Protein AF-0000000083108333 (afdb_homodimer)

Nearest PDB structures (foldseek):
  1y7y-assembly1_A  TM=9.570E-01  e=1.198E-04  Aeromonas hydrophila
  3f51-assembly1_A  TM=9.659E-01  e=3.132E-04  Corynebacterium glutamicum
  3f52-assembly1_E  TM=9.605E-01  e=4.552E-04  Corynebacterium glutamicum
  2b5a-assembly1_A  TM=8.895E-01  e=2.155E-04  [Bacillus] caldolyticus
  1y9q-assembly1_A-2  TM=9.052E-01  e=4.801E-04  Vibrio cholerae

InterPro domains:
  IPR001387 Cro/C1-type, helix-turn-helix domain [PF01381] (27-78)
  IPR001387 Cro/C1-type, helix-turn-helix domain [PS50943] (27-81)
  IPR001387 Cro/C1-type, helix-turn-helix domain [SM00530] (26-81)
  IPR001387 Cro/C1-type, helix-turn-helix domain [cd00093] (24-81)
  IPR010982 Lambda repressor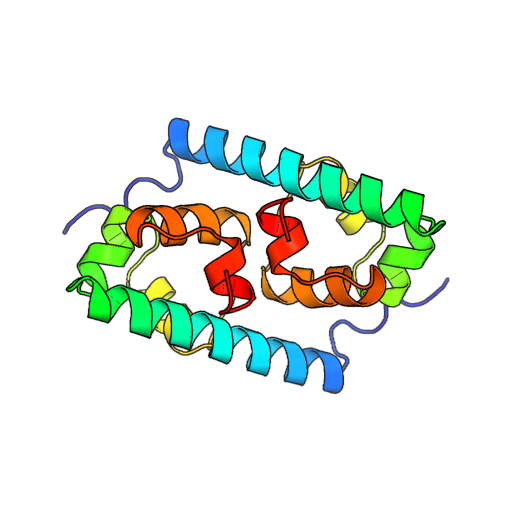-like, DNA-binding domain superfamily [G3DSA:1.10.260.40] (6-85)
  IPR010982 Lambda repressor-like, D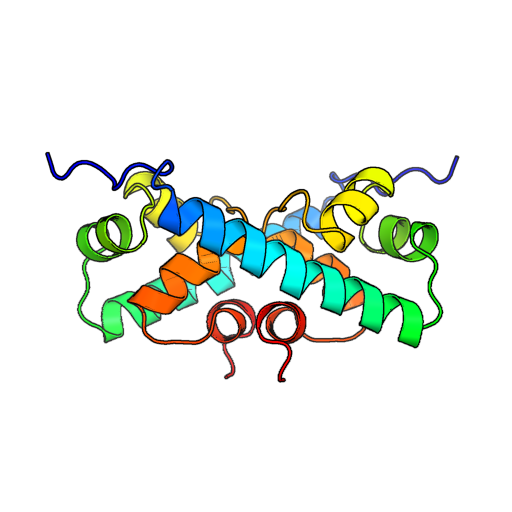NA-binding domain superfamily [SSF47413] (19-84)
  IPR050807 Transcriptional regulator/dioxygenase, bacterial-type [PTHR46797] (22-84)

Solvent-accessible surface area (backbone atoms only — not comparable to full-atom values): 8953 Å² total; per-residue (Å²): 122,90,71,55,46,57,81,70,37,65,69,58,48,53,50,38,43,50,46,25,32,54,32,11,45,45,50,46,51,50,36,52,74,69,69,45,49,66,60,55,49,14,47,75,35,42,40,51,46,71,55,48,51,34,28,38,65,20,73,40,79,51,46,42,56,55,43,44,38,45,18,53,74,65,72,48,56,47,14,28,48,64,56,70,63,117,122,90,71,54,46,58,81,71,37,64,68,57,47,53,50,37,44,52,48,27,33,53,30,11,44,45,50,47,52,50,35,52,75,70,69,44,51,66,60,55,50,13,46,75,34,42,40,50,48,69,55,46,51,33,28,36,67,22,73,39,79,50,47,42,55,53,43,45,37,46,18,53,74,64,72,48,56,46,15,28,47,65,56,71,65,118

Organism: NCBI:txid185642

Structure (mmCIF, N/CA/C/O backbone):
data_AF-0000000083108333-model_v1
#
loop_
_entity.id
_entity.type
_entity.pdbx_description
1 polymer 'Putative transcriptional regulator'
#
loop_
_atom_site.group_PDB
_atom_site.id
_atom_site.type_symbol
_atom_site.label_atom_id
_atom_site.label_alt_id
_atom_site.label_comp_id
_atom_site.label_asym_id
_atom_site.label_entity_id
_atom_site.label_seq_id
_atom_site.pdbx_PDB_ins_code
_atom_site.Cartn_x
_atom_site.Cartn_y
_atom_site.Cartn_z
_atom_site.occupancy
_atom_site.B_iso_or_equiv
_atom_site.auth_seq_id
_atom_site.auth_comp_id
_atom_site.auth_asym_id
_atom_site.auth_atom_id
_atom_site.pdbx_PDB_model_num
ATOM 1 N N . MET A 1 1 ? 15.414 -22.156 -13.414 1 36.84 1 MET A N 1
ATOM 2 C CA . MET A 1 1 ? 14.875 -21.484 -12.242 1 36.84 1 MET A CA 1
ATOM 3 C C . MET A 1 1 ? 14 -20.297 -12.648 1 36.84 1 MET A C 1
ATOM 5 O O . MET A 1 1 ? 14.414 -19.469 -13.461 1 36.84 1 MET A O 1
ATOM 9 N N . PRO A 1 2 ? 12.695 -20.312 -12.758 1 43.84 2 PRO A N 1
ATOM 10 C CA . PRO A 1 2 ? 11.984 -19.219 -13.422 1 43.84 2 PRO A CA 1
ATOM 11 C C . PRO A 1 2 ? 12.391 -17.844 -12.891 1 43.84 2 PRO A C 1
ATOM 13 O O . PRO A 1 2 ? 12.617 -17.688 -11.688 1 43.84 2 PRO A O 1
ATOM 16 N N . THR A 1 3 ? 13.164 -17.047 -13.641 1 43.78 3 THR A N 1
ATOM 17 C CA . THR A 1 3 ? 13.812 -15.773 -13.344 1 43.78 3 THR A CA 1
ATOM 18 C C . THR A 1 3 ? 12.773 -14.719 -12.953 1 43.78 3 THR A C 1
ATOM 20 O O . THR A 1 3 ? 11.742 -14.586 -13.609 1 43.78 3 THR A O 1
ATOM 23 N N . ARG A 1 4 ? 12.547 -14.398 -11.617 1 51.09 4 ARG A N 1
ATOM 24 C CA . ARG A 1 4 ? 11.703 -13.289 -11.18 1 51.09 4 ARG A CA 1
ATOM 25 C C . ARG A 1 4 ? 11.711 -12.156 -12.195 1 51.09 4 ARG A C 1
ATOM 27 O O . ARG A 1 4 ? 12.773 -11.766 -12.695 1 51.09 4 ARG A O 1
ATOM 34 N N . PRO A 1 5 ? 10.648 -12.078 -12.922 1 51.47 5 PRO A N 1
ATOM 35 C CA . PRO A 1 5 ? 10.781 -10.914 -13.797 1 51.47 5 PRO A CA 1
ATOM 36 C C . PRO A 1 5 ? 11.562 -9.773 -13.148 1 51.47 5 PRO A C 1
ATOM 38 O O . PRO A 1 5 ? 11.523 -9.609 -11.93 1 51.47 5 PRO A O 1
ATOM 41 N N . SER A 1 6 ? 12.5 -9.297 -13.812 1 57.91 6 SER A N 1
ATOM 42 C CA . SER A 1 6 ? 13.438 -8.258 -13.398 1 57.91 6 SER A CA 1
ATOM 43 C C . SER A 1 6 ? 12.711 -7.051 -12.82 1 57.91 6 SER A C 1
ATOM 45 O O . SER A 1 6 ? 11.789 -6.52 -13.438 1 57.91 6 SER A O 1
ATOM 47 N N . GLN A 1 7 ? 12.5 -6.965 -11.492 1 64.5 7 GLN A N 1
ATOM 48 C CA . GLN A 1 7 ? 12.016 -5.742 -10.859 1 64.5 7 GLN A CA 1
ATOM 49 C C . GLN A 1 7 ? 12.461 -4.508 -11.641 1 64.5 7 GLN A C 1
ATOM 51 O O . GLN A 1 7 ? 11.93 -3.414 -11.43 1 64.5 7 GLN A O 1
ATOM 56 N N . ASN A 1 8 ? 13.266 -4.859 -12.617 1 74.12 8 ASN A N 1
ATOM 57 C CA . ASN A 1 8 ? 13.82 -3.754 -13.391 1 74.12 8 ASN A CA 1
ATOM 58 C C . ASN A 1 8 ? 13.18 -3.648 -14.766 1 74.12 8 ASN A C 1
ATOM 60 O O . ASN A 1 8 ? 13.695 -2.961 -15.648 1 74.12 8 ASN A O 1
ATOM 64 N N . ASP A 1 9 ? 12.156 -4.383 -14.875 1 86.56 9 ASP A N 1
ATOM 65 C CA . ASP A 1 9 ? 11.398 -4.23 -16.109 1 86.56 9 ASP A CA 1
ATOM 66 C C . ASP A 1 9 ? 10.898 -2.797 -16.281 1 86.56 9 ASP A C 1
ATOM 68 O O . ASP A 1 9 ? 10.195 -2.275 -15.414 1 86.56 9 ASP A O 1
ATOM 72 N N . PRO A 1 10 ? 11.383 -2.135 -17.406 1 92.56 10 PRO A N 1
ATOM 73 C CA . PRO A 1 10 ? 11.055 -0.718 -17.578 1 92.56 10 PRO A CA 1
ATOM 74 C C . PRO A 1 10 ? 9.547 -0.458 -17.578 1 92.56 10 PRO A C 1
ATOM 76 O O . PRO A 1 10 ? 9.094 0.6 -17.125 1 92.56 10 PRO A O 1
ATOM 79 N N . GLU A 1 11 ? 8.805 -1.371 -18.141 1 94.12 11 GLU A N 1
ATOM 80 C CA . GLU A 1 11 ? 7.352 -1.199 -18.156 1 94.12 11 GLU A CA 1
ATOM 81 C C . GLU A 1 11 ? 6.773 -1.228 -16.75 1 94.12 11 GLU A C 1
ATOM 83 O O . GLU A 1 11 ? 5.879 -0.443 -16.422 1 94.12 11 GLU A O 1
ATOM 88 N N . ARG A 1 12 ? 7.207 -2.08 -15.945 1 93.88 12 ARG A N 1
ATOM 89 C CA . ARG A 1 12 ? 6.742 -2.166 -14.562 1 93.88 12 ARG A CA 1
ATOM 90 C C . ARG A 1 12 ? 7.145 -0.924 -13.773 1 93.88 12 ARG A C 1
ATOM 92 O O . ARG A 1 12 ? 6.34 -0.381 -13.016 1 93.88 12 ARG A O 1
ATOM 99 N N . VAL A 1 13 ? 8.336 -0.539 -14.031 1 93.5 13 VAL A N 1
ATOM 100 C CA . VAL A 1 13 ? 8.828 0.647 -13.344 1 93.5 13 VAL A CA 1
ATOM 101 C C . VAL A 1 13 ? 7.969 1.855 -13.703 1 93.5 13 VAL A C 1
ATOM 103 O O . VAL A 1 13 ? 7.594 2.643 -12.836 1 93.5 13 VAL A O 1
ATOM 106 N N . ALA A 1 14 ? 7.703 1.962 -14.977 1 96.69 14 ALA A N 1
ATOM 107 C CA . ALA A 1 14 ? 6.859 3.061 -15.438 1 96.69 14 ALA A CA 1
ATOM 108 C C . ALA A 1 14 ? 5.469 2.982 -14.82 1 96.69 14 ALA A C 1
ATOM 110 O O . ALA A 1 14 ? 4.883 4.008 -14.461 1 96.69 14 ALA A O 1
ATOM 111 N N . ALA A 1 15 ? 4.941 1.79 -14.711 1 97 15 ALA A N 1
ATOM 112 C CA . ALA A 1 15 ? 3.627 1.604 -14.102 1 97 15 ALA A CA 1
ATOM 113 C C . ALA A 1 15 ? 3.646 1.991 -12.625 1 97 15 ALA A C 1
ATOM 115 O O . ALA A 1 15 ? 2.697 2.596 -12.125 1 97 15 ALA A O 1
ATOM 116 N N . TRP A 1 16 ? 4.715 1.63 -11.891 1 97.38 16 TRP A N 1
ATOM 117 C CA . TRP A 1 16 ? 4.84 1.982 -10.484 1 97.38 16 TRP A CA 1
ATOM 118 C C . TRP A 1 16 ? 4.844 3.496 -10.297 1 97.38 16 TRP A C 1
ATOM 120 O O . TRP A 1 16 ? 4.195 4.02 -9.391 1 97.38 16 TRP A O 1
ATOM 130 N N . GLU A 1 17 ? 5.562 4.191 -11.164 1 97.5 17 GLU A N 1
ATOM 131 C CA . GLU A 1 17 ? 5.613 5.648 -11.094 1 97.5 17 GLU A CA 1
ATOM 132 C C . GLU A 1 17 ? 4.23 6.258 -11.305 1 97.5 17 GLU A C 1
ATOM 134 O O . GLU A 1 17 ? 3.854 7.211 -10.625 1 97.5 17 GLU A O 1
ATOM 139 N N . LEU A 1 18 ? 3.584 5.734 -12.305 1 98.25 18 LEU A N 1
ATOM 140 C CA . LEU A 1 18 ? 2.236 6.223 -12.578 1 98.25 18 LEU A CA 1
ATOM 141 C C . LEU A 1 18 ? 1.328 6.016 -11.367 1 98.25 18 LEU A C 1
ATOM 143 O O . LEU A 1 18 ? 0.588 6.922 -10.984 1 98.25 18 LEU A O 1
ATOM 147 N N . ARG A 1 19 ? 1.363 4.848 -10.75 1 98.38 19 ARG A N 1
ATOM 148 C CA . ARG A 1 19 ? 0.522 4.535 -9.602 1 98.38 19 ARG A CA 1
ATOM 149 C C . ARG A 1 19 ? 0.876 5.414 -8.406 1 98.38 19 ARG A C 1
ATOM 151 O O . ARG A 1 19 ? -0.01 5.887 -7.695 1 98.38 19 ARG A O 1
ATOM 158 N N . ARG A 1 20 ? 2.18 5.633 -8.234 1 98.56 20 ARG A N 1
ATOM 159 C CA . ARG A 1 20 ? 2.602 6.512 -7.148 1 98.56 20 ARG A CA 1
ATOM 160 C C . ARG A 1 20 ? 2.049 7.922 -7.336 1 98.56 20 ARG A C 1
ATOM 162 O O . ARG A 1 20 ? 1.579 8.547 -6.383 1 98.56 20 ARG A O 1
ATOM 169 N N . ARG A 1 21 ? 2.098 8.391 -8.531 1 98.62 21 ARG A N 1
ATOM 170 C CA . ARG A 1 21 ? 1.59 9.727 -8.812 1 98.62 21 ARG A CA 1
ATOM 171 C C . ARG A 1 21 ? 0.09 9.812 -8.555 1 98.62 21 ARG A C 1
ATOM 173 O O . ARG A 1 21 ? -0.394 10.789 -7.984 1 98.62 21 ARG A O 1
ATOM 180 N N . GLU A 1 22 ? -0.636 8.852 -8.977 1 98.56 22 GLU A N 1
ATOM 181 C CA . GLU A 1 22 ? -2.084 8.836 -8.797 1 98.56 22 GLU A CA 1
ATOM 182 C C . GLU A 1 22 ? -2.455 8.805 -7.312 1 98.56 22 GLU A C 1
ATOM 184 O O . GLU A 1 22 ? -3.312 9.57 -6.867 1 98.56 22 GLU A O 1
ATOM 189 N N . VAL A 1 23 ? -1.855 7.922 -6.578 1 98.62 23 VAL A N 1
ATOM 190 C CA . VAL A 1 23 ? -2.135 7.812 -5.148 1 98.62 23 VAL A CA 1
ATOM 191 C C . VAL A 1 23 ? -1.707 9.094 -4.438 1 98.62 23 VAL A C 1
ATOM 193 O O . VAL A 1 23 ? -2.439 9.617 -3.594 1 98.62 23 VAL A O 1
ATOM 196 N N . GLY A 1 24 ? -0.514 9.539 -4.777 1 98.81 24 GLY A N 1
ATOM 197 C CA . GLY A 1 24 ? -0.038 10.781 -4.188 1 98.81 24 GLY A CA 1
ATOM 198 C C . GLY A 1 24 ? -0.971 11.953 -4.434 1 98.81 24 GLY A C 1
ATOM 199 O O . GLY A 1 24 ? -1.245 12.734 -3.52 1 98.81 24 GLY A O 1
ATOM 200 N N . GLU A 1 25 ? -1.45 12.094 -5.645 1 98.56 25 GLU A N 1
ATOM 201 C CA . GLU A 1 25 ? -2.379 13.164 -6 1 98.56 25 GLU A CA 1
ATOM 202 C C . GLU A 1 25 ? -3.676 13.055 -5.199 1 98.56 25 GLU A C 1
ATOM 204 O O . GLU A 1 25 ? -4.246 14.07 -4.793 1 98.56 25 GLU A O 1
ATOM 209 N N . ARG A 1 26 ? -4.16 11.891 -5 1 98.62 26 ARG A N 1
ATOM 210 C CA . ARG A 1 26 ? -5.379 11.688 -4.223 1 98.62 26 ARG A CA 1
ATOM 211 C C . ARG A 1 26 ? -5.168 12.07 -2.762 1 98.62 26 ARG A C 1
ATOM 213 O O . ARG A 1 26 ? -6.031 12.703 -2.15 1 98.62 26 ARG A O 1
ATOM 220 N N . ILE A 1 27 ? -4.062 11.656 -2.229 1 98.81 27 ILE A N 1
ATOM 221 C CA . ILE A 1 27 ? -3.736 12.023 -0.855 1 98.81 27 ILE A CA 1
ATOM 222 C C . ILE A 1 27 ? -3.705 13.547 -0.72 1 98.81 27 ILE A C 1
ATOM 224 O O . ILE A 1 27 ? -4.289 14.102 0.213 1 98.81 27 ILE A O 1
ATOM 228 N N . ARG A 1 28 ? -3.057 14.164 -1.666 1 98.75 28 ARG A N 1
ATOM 229 C CA . ARG A 1 28 ? -2.979 15.617 -1.649 1 98.75 28 ARG A CA 1
ATOM 230 C C . ARG A 1 28 ? -4.367 16.234 -1.725 1 98.75 28 ARG A C 1
ATOM 232 O O . ARG A 1 28 ? -4.688 17.156 -0.964 1 98.75 28 ARG A O 1
ATOM 239 N N . MET A 1 29 ? -5.152 15.789 -2.633 1 98.56 29 MET A N 1
ATOM 240 C CA . MET A 1 29 ? -6.504 16.312 -2.82 1 98.56 29 MET A CA 1
ATOM 241 C C . MET A 1 29 ? -7.324 16.156 -1.543 1 98.56 29 MET A C 1
ATOM 243 O O . MET A 1 29 ? -7.949 17.125 -1.087 1 98.56 29 MET A O 1
ATOM 247 N N . LEU A 1 30 ? -7.32 15 -0.961 1 98.56 30 LEU A N 1
ATOM 248 C CA . LEU A 1 30 ? -8.094 14.719 0.241 1 98.56 30 LEU A CA 1
ATOM 249 C C . LEU A 1 30 ? -7.582 15.531 1.425 1 98.56 30 LEU A C 1
ATOM 251 O O . LEU A 1 30 ? -8.367 16.016 2.24 1 98.56 30 LEU A O 1
ATOM 255 N N . ARG A 1 31 ? -6.258 15.602 1.5 1 98.75 31 ARG A N 1
ATOM 256 C CA . ARG A 1 31 ? -5.664 16.406 2.559 1 98.75 31 ARG A CA 1
ATOM 257 C C . ARG A 1 31 ? -6.164 17.859 2.484 1 98.75 31 ARG A C 1
ATOM 259 O O . ARG A 1 31 ? -6.562 18.422 3.498 1 98.75 31 ARG A O 1
ATOM 266 N N . THR A 1 32 ? -6.141 18.406 1.317 1 98.69 32 THR A N 1
ATOM 267 C CA . THR A 1 32 ? -6.555 19.797 1.1 1 98.69 32 THR A CA 1
ATOM 268 C C . THR A 1 32 ? -8.047 19.953 1.353 1 98.69 32 THR A C 1
ATOM 270 O O . THR A 1 32 ? -8.477 20.953 1.948 1 98.69 32 THR A O 1
ATOM 273 N N . GLU A 1 33 ? -8.805 19.047 0.946 1 98.12 33 GLU A N 1
ATOM 274 C CA . GLU A 1 33 ? -10.242 19.062 1.172 1 98.12 33 GLU A CA 1
ATOM 275 C C . GLU A 1 33 ? -10.57 19.094 2.662 1 98.12 33 GLU A C 1
ATOM 277 O O . GLU A 1 33 ? -11.578 19.656 3.074 1 98.12 33 GLU A O 1
ATOM 282 N N . ARG A 1 34 ? -9.719 18.531 3.408 1 97.88 34 ARG A N 1
ATOM 283 C CA . ARG A 1 34 ? -9.945 18.438 4.848 1 97.88 34 ARG A CA 1
ATOM 284 C C . ARG A 1 34 ? -9.305 19.609 5.582 1 97.88 34 ARG A C 1
ATOM 286 O O . ARG A 1 34 ? -9.336 19.656 6.812 1 97.88 34 ARG A O 1
ATOM 293 N N . GLY A 1 35 ? -8.648 20.406 4.812 1 98.5 35 GLY A N 1
ATOM 294 C CA . GLY A 1 35 ? -8.055 21.594 5.379 1 98.5 35 GLY A CA 1
ATOM 295 C C . GLY A 1 35 ? -6.777 21.328 6.148 1 98.5 35 GLY A C 1
ATOM 296 O O . GLY A 1 35 ? -6.406 22.094 7.035 1 98.5 35 GLY A O 1
ATOM 297 N N . LEU A 1 36 ? -6.125 20.328 5.871 1 98.69 36 LEU A N 1
ATOM 298 C CA . LEU A 1 36 ? -4.902 19.969 6.578 1 98.69 36 LEU A CA 1
ATOM 299 C C . LEU A 1 36 ? -3.672 20.469 5.816 1 98.69 36 LEU A C 1
ATOM 301 O O . LEU A 1 36 ? -3.633 20.406 4.586 1 98.69 36 LEU A O 1
ATOM 305 N N . THR A 1 37 ? -2.723 20.906 6.562 1 98.69 37 THR A N 1
ATOM 306 C CA . THR A 1 37 ? -1.405 21.141 5.98 1 98.69 37 THR A CA 1
ATOM 307 C C . THR A 1 37 ? -0.644 19.828 5.824 1 98.69 37 THR A C 1
ATOM 309 O O . THR A 1 37 ? -1.039 18.812 6.387 1 98.69 37 THR A O 1
ATOM 312 N N . GLN A 1 38 ? 0.384 19.891 5.051 1 98.31 38 GLN A N 1
ATOM 313 C CA . GLN A 1 38 ? 1.246 18.719 4.953 1 98.31 38 GLN A CA 1
ATOM 314 C C . GLN A 1 38 ? 1.813 18.344 6.32 1 98.31 38 GLN A C 1
ATOM 316 O O . GLN A 1 38 ? 1.899 17.156 6.656 1 98.31 38 GLN A O 1
ATOM 321 N N . GLU A 1 39 ? 2.189 19.328 7.09 1 97.62 39 GLU A N 1
ATOM 322 C CA . GLU A 1 39 ? 2.736 19.109 8.43 1 97.62 39 GLU A CA 1
ATOM 323 C C . GLU A 1 39 ? 1.714 18.438 9.344 1 97.62 39 GLU A C 1
ATOM 325 O O . GLU A 1 39 ? 2.047 17.5 10.07 1 97.62 39 GLU A O 1
ATOM 330 N N . ALA A 1 40 ? 0.517 18.953 9.289 1 98.12 40 ALA A N 1
ATOM 331 C CA . ALA A 1 40 ? -0.538 18.406 10.141 1 98.12 40 ALA A CA 1
ATOM 332 C C . ALA A 1 40 ? -0.814 16.938 9.797 1 98.12 40 ALA A C 1
ATOM 334 O O . ALA A 1 40 ? -0.914 16.094 10.695 1 98.12 40 ALA A O 1
ATOM 335 N N . LEU A 1 41 ? -0.952 16.609 8.523 1 98.12 41 LEU A N 1
ATOM 336 C CA . LEU A 1 41 ? -1.18 15.227 8.109 1 98.12 41 LEU A CA 1
ATOM 337 C C . LEU A 1 41 ? 0.005 14.344 8.492 1 98.12 41 LEU A C 1
ATOM 339 O O . LEU A 1 41 ? -0.179 13.227 8.992 1 98.12 41 LEU A O 1
ATOM 343 N N . ALA A 1 42 ? 1.209 14.812 8.188 1 96.94 42 ALA A N 1
ATOM 344 C CA . ALA A 1 42 ? 2.414 14.055 8.508 1 96.94 42 ALA A CA 1
ATOM 345 C C . ALA A 1 42 ? 2.469 13.703 9.992 1 96.94 42 ALA A C 1
ATOM 347 O O . ALA A 1 42 ? 2.66 12.539 10.352 1 96.94 42 ALA A O 1
ATOM 348 N N . LEU A 1 43 ? 2.24 14.633 10.844 1 94.38 43 LEU A N 1
ATOM 349 C CA . LEU A 1 43 ? 2.291 14.453 12.289 1 94.38 43 LEU A CA 1
ATOM 350 C C . LEU A 1 43 ? 1.241 13.445 12.75 1 94.38 43 LEU A C 1
ATOM 352 O O . LEU A 1 43 ? 1.549 12.523 13.5 1 94.38 43 LEU A O 1
ATOM 356 N N . ARG A 1 44 ? 0.065 13.609 12.281 1 95.62 44 ARG A N 1
ATOM 357 C CA . ARG A 1 44 ? -1.043 12.781 12.742 1 95.62 44 ARG A CA 1
ATOM 358 C C . ARG A 1 44 ? -0.936 11.367 12.195 1 95.62 44 ARG A C 1
ATOM 360 O O . ARG A 1 44 ? -1.412 10.414 12.82 1 95.62 44 ARG A O 1
ATOM 367 N N . SER A 1 45 ? -0.34 11.219 11.055 1 96.06 45 SER A N 1
ATOM 368 C CA . SER A 1 45 ? -0.258 9.906 10.43 1 96.06 45 SER A CA 1
ATOM 369 C C . SER A 1 45 ? 1.04 9.195 10.805 1 96.06 45 SER A C 1
ATOM 371 O O . SER A 1 45 ? 1.228 8.023 10.477 1 96.06 45 SER A O 1
ATOM 373 N N . GLY A 1 46 ? 1.938 9.875 11.367 1 93.88 46 GLY A N 1
ATOM 374 C CA . GLY A 1 46 ? 3.166 9.25 11.828 1 93.88 46 GLY A CA 1
ATOM 375 C C . GLY A 1 46 ? 4.227 9.141 10.75 1 93.88 46 GLY A C 1
ATOM 376 O O . GLY A 1 46 ? 5.125 8.297 10.844 1 93.88 46 GLY A O 1
ATOM 377 N N . VAL A 1 47 ? 4.082 9.875 9.68 1 93.81 47 VAL A N 1
ATOM 378 C CA . VAL A 1 47 ? 5.129 9.984 8.672 1 93.81 47 VAL A CA 1
ATOM 379 C C . VAL A 1 47 ? 5.816 11.344 8.781 1 93.81 47 VAL A C 1
ATOM 381 O O . VAL A 1 47 ? 5.234 12.297 9.312 1 93.81 47 VAL A O 1
ATOM 384 N N . THR A 1 48 ? 7.074 11.344 8.367 1 94.69 48 THR A N 1
ATOM 385 C CA . THR A 1 48 ? 7.715 12.656 8.359 1 94.69 48 THR A CA 1
ATOM 386 C C . THR A 1 48 ? 7.164 13.516 7.223 1 94.69 48 THR A C 1
ATOM 388 O O . THR A 1 48 ? 6.703 12.992 6.207 1 94.69 48 THR A O 1
ATOM 391 N N . ARG A 1 49 ? 7.246 14.789 7.398 1 96.44 49 ARG A N 1
ATOM 392 C CA . ARG A 1 49 ? 6.762 15.711 6.375 1 96.44 49 ARG A CA 1
ATOM 393 C C . ARG A 1 49 ? 7.504 15.5 5.059 1 96.44 49 ARG A C 1
ATOM 395 O O . ARG A 1 49 ? 6.898 15.539 3.984 1 96.44 49 ARG A O 1
ATOM 402 N N . ASN A 1 50 ? 8.766 15.32 5.148 1 96.62 50 ASN A N 1
ATOM 403 C CA . ASN A 1 50 ? 9.547 15.094 3.934 1 96.62 50 ASN A CA 1
ATOM 404 C C . ASN A 1 50 ? 9.062 13.859 3.182 1 96.62 50 ASN A C 1
ATOM 406 O O . ASN A 1 50 ? 8.961 13.875 1.953 1 96.62 50 ASN A O 1
ATOM 410 N N . VAL A 1 51 ? 8.789 12.859 3.906 1 96.19 51 VAL A N 1
ATOM 411 C CA . VAL A 1 51 ? 8.258 11.641 3.301 1 96.19 51 VAL A CA 1
ATOM 412 C C . VAL A 1 51 ? 6.898 11.93 2.67 1 96.19 51 VAL A C 1
ATOM 414 O O . VAL A 1 51 ? 6.633 11.508 1.54 1 96.19 51 VAL A O 1
ATOM 417 N N . LEU A 1 52 ? 6.066 12.617 3.408 1 98 52 LEU A N 1
ATOM 418 C CA . LEU A 1 52 ? 4.734 12.922 2.895 1 98 52 LEU A CA 1
ATOM 419 C C . LEU A 1 52 ? 4.816 13.734 1.609 1 98 52 LEU A C 1
ATOM 421 O O . LEU A 1 52 ? 4.078 13.477 0.657 1 98 52 LEU A O 1
ATOM 425 N N . ILE A 1 53 ? 5.699 14.664 1.538 1 98.5 53 ILE A N 1
ATOM 426 C CA . ILE A 1 53 ? 5.891 15.484 0.347 1 98.5 53 ILE A CA 1
ATOM 427 C C . ILE A 1 53 ? 6.266 14.602 -0.837 1 98.5 53 ILE A C 1
ATOM 429 O O . ILE A 1 53 ? 5.645 14.68 -1.899 1 98.5 53 ILE A O 1
ATOM 433 N N . ASP A 1 54 ? 7.223 13.781 -0.645 1 98.44 54 ASP A N 1
ATOM 434 C CA . ASP A 1 54 ? 7.68 12.891 -1.708 1 98.44 54 ASP A CA 1
ATOM 435 C C . ASP A 1 54 ? 6.574 11.93 -2.135 1 98.44 54 ASP A C 1
ATOM 437 O O . ASP A 1 54 ? 6.461 11.586 -3.312 1 98.44 54 ASP A O 1
ATOM 441 N N . VAL A 1 55 ? 5.777 11.461 -1.181 1 98.5 55 VAL A N 1
ATOM 442 C CA . VAL A 1 55 ? 4.652 10.57 -1.472 1 98.5 55 VAL A CA 1
ATOM 443 C C . VAL A 1 55 ? 3.605 11.32 -2.293 1 98.5 55 VAL A C 1
ATOM 445 O O . VAL A 1 55 ? 3.146 10.82 -3.324 1 98.5 55 VAL A O 1
ATOM 448 N N . GLU A 1 56 ? 3.277 12.5 -1.854 1 98.75 56 GLU A N 1
ATOM 449 C CA . GLU A 1 56 ? 2.248 13.281 -2.539 1 98.75 56 GLU A CA 1
ATOM 450 C C . GLU A 1 56 ? 2.678 13.633 -3.961 1 98.75 56 GLU A C 1
ATOM 452 O O . GLU A 1 56 ? 1.839 13.758 -4.855 1 98.75 56 GLU A O 1
ATOM 457 N N . LEU A 1 57 ? 3.957 13.695 -4.156 1 98.44 57 LEU A N 1
ATOM 458 C CA . LEU A 1 57 ? 4.496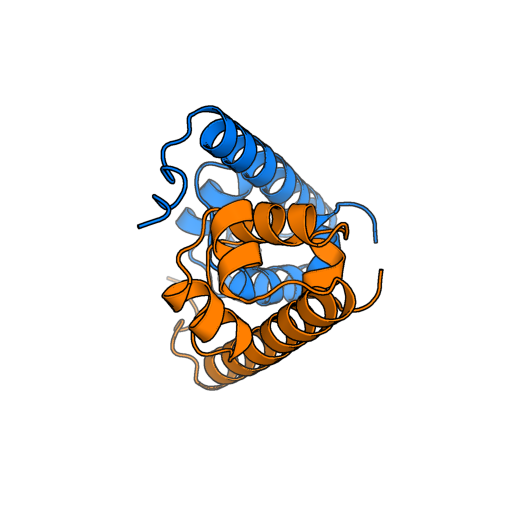 14.055 -5.465 1 98.44 57 LEU A CA 1
ATOM 459 C C . LEU A 1 57 ? 4.773 12.805 -6.297 1 98.44 57 LEU A C 1
ATOM 461 O O . LEU A 1 57 ? 5.238 12.898 -7.434 1 98.44 57 LEU A O 1
ATOM 465 N N . GLY A 1 58 ? 4.59 11.703 -5.781 1 98.44 58 GLY A N 1
ATOM 466 C CA . GLY A 1 58 ? 4.801 10.445 -6.484 1 98.44 58 GLY A CA 1
ATOM 467 C C . GLY A 1 58 ? 6.266 10.07 -6.605 1 98.44 58 GLY A C 1
ATOM 468 O O . GLY A 1 58 ? 6.629 9.227 -7.426 1 98.44 58 GLY A O 1
ATOM 469 N N . ARG A 1 59 ? 7.102 10.617 -5.824 1 98.06 59 ARG A N 1
ATOM 470 C CA . ARG A 1 59 ? 8.539 10.414 -5.938 1 98.06 59 ARG A CA 1
ATOM 471 C C . ARG A 1 59 ? 8.977 9.164 -5.172 1 98.06 59 ARG A C 1
ATOM 473 O O . ARG A 1 59 ? 10.062 8.633 -5.414 1 98.06 59 ARG A O 1
ATOM 480 N N . ARG A 1 60 ? 8.211 8.742 -4.277 1 95.81 60 ARG A N 1
ATOM 481 C CA . ARG A 1 60 ? 8.508 7.523 -3.527 1 95.81 60 ARG A CA 1
ATOM 482 C C . ARG A 1 60 ? 7.223 6.828 -3.084 1 95.81 60 ARG A C 1
ATOM 484 O O . ARG A 1 60 ? 6.176 7.469 -2.955 1 95.81 60 ARG A O 1
ATOM 491 N N . GLY A 1 61 ? 7.383 5.574 -2.926 1 95.5 61 GLY A N 1
ATOM 492 C CA . GLY A 1 61 ? 6.332 4.812 -2.268 1 95.5 61 GLY A CA 1
ATOM 493 C C . GLY A 1 61 ? 6.559 4.652 -0.776 1 95.5 61 GLY A C 1
ATOM 494 O O . GLY A 1 61 ? 7.469 5.262 -0.211 1 95.5 61 GLY A O 1
ATOM 495 N N . LEU A 1 62 ? 5.691 4.027 -0.141 1 96.19 62 LEU A N 1
ATOM 496 C CA . LEU A 1 62 ? 5.867 3.568 1.233 1 96.19 62 LEU A CA 1
ATOM 497 C C . LEU A 1 62 ? 5.141 2.248 1.464 1 96.19 62 LEU A C 1
ATOM 499 O O . LEU A 1 62 ? 4.422 1.769 0.584 1 96.19 62 LEU A O 1
ATOM 503 N N . LEU A 1 63 ? 5.379 1.649 2.566 1 96.94 63 LEU A N 1
ATOM 504 C CA . LEU A 1 63 ? 4.719 0.391 2.896 1 96.94 63 LEU A CA 1
ATOM 505 C C . LEU A 1 63 ? 3.205 0.565 2.936 1 96.94 63 LEU A C 1
ATOM 507 O O . LEU A 1 63 ? 2.707 1.578 3.432 1 96.94 63 LEU A O 1
ATOM 511 N N . TYR A 1 64 ? 2.484 -0.434 2.398 1 97.94 64 TYR A N 1
ATOM 512 C CA . TYR A 1 64 ? 1.046 -0.248 2.246 1 97.94 64 TYR A CA 1
ATOM 513 C C . TYR A 1 64 ? 0.366 -0.103 3.602 1 97.94 64 TYR A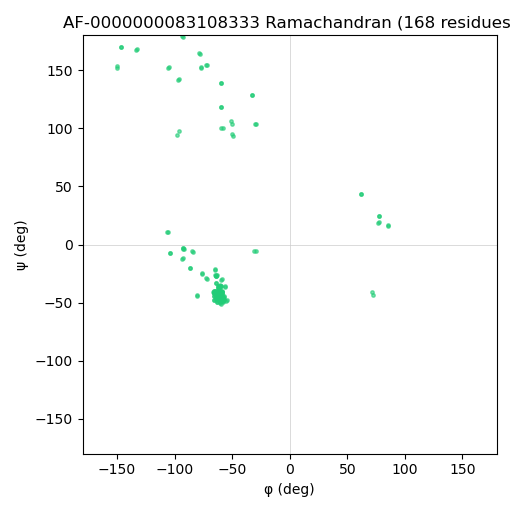 C 1
ATOM 515 O O . TYR A 1 64 ? -0.676 0.546 3.715 1 97.94 64 TYR A O 1
ATOM 523 N N . GLU A 1 65 ? 0.954 -0.688 4.672 1 97.31 65 GLU A N 1
ATOM 524 C CA . GLU A 1 65 ? 0.344 -0.581 5.992 1 97.31 65 GLU A CA 1
ATOM 525 C C . GLU A 1 65 ? 0.343 0.863 6.484 1 97.31 65 GLU A C 1
ATOM 527 O O . GLU A 1 65 ? -0.511 1.251 7.285 1 97.31 65 GLU A O 1
ATOM 532 N N . ARG A 1 66 ? 1.217 1.644 5.922 1 96.69 66 ARG A N 1
ATOM 533 C CA . ARG A 1 66 ? 1.276 3.055 6.289 1 96.69 66 ARG A CA 1
ATOM 534 C C . ARG A 1 66 ? 0.139 3.838 5.641 1 96.69 66 ARG A C 1
ATOM 536 O O . ARG A 1 66 ? -0.254 4.895 6.133 1 96.69 66 ARG A O 1
ATOM 543 N N . LEU A 1 67 ? -0.381 3.365 4.551 1 98.12 67 LEU A N 1
ATOM 544 C CA . LEU A 1 67 ? -1.512 4.027 3.906 1 98.12 67 LEU A CA 1
ATOM 545 C C . LEU A 1 67 ? -2.744 3.988 4.801 1 98.12 67 LEU A C 1
ATOM 547 O O . LEU A 1 67 ? -3.582 4.891 4.754 1 98.12 67 LEU A O 1
ATOM 551 N N . PHE A 1 68 ? -2.799 3.008 5.641 1 98.12 68 PHE A N 1
ATOM 552 C CA . PHE A 1 68 ? -3.916 2.939 6.578 1 98.12 68 PHE A CA 1
ATOM 553 C C . PHE A 1 68 ? -3.873 4.105 7.555 1 98.12 68 PHE A C 1
ATOM 555 O O . PHE A 1 68 ? -4.914 4.668 7.902 1 98.12 68 PHE A O 1
ATOM 562 N N . ASP A 1 69 ? -2.656 4.434 8.008 1 97.56 69 ASP A N 1
ATOM 563 C CA . ASP A 1 69 ? -2.508 5.57 8.914 1 97.56 69 ASP A CA 1
ATOM 564 C C . ASP A 1 69 ? -2.959 6.867 8.25 1 97.56 69 ASP A C 1
ATOM 566 O O . ASP A 1 69 ? -3.701 7.652 8.844 1 97.56 69 ASP A O 1
ATOM 570 N N . ILE A 1 70 ? -2.5 7.031 7.047 1 98.25 70 ILE A N 1
ATOM 571 C CA . ILE A 1 70 ? -2.83 8.234 6.293 1 98.25 70 ILE A CA 1
ATOM 572 C C . ILE A 1 70 ? -4.332 8.281 6.031 1 98.25 70 ILE A C 1
ATOM 574 O O . ILE A 1 70 ? -4.969 9.32 6.227 1 98.25 70 ILE A O 1
ATOM 578 N N . ALA A 1 71 ? -4.871 7.242 5.609 1 98.5 71 ALA A N 1
ATOM 579 C CA . ALA A 1 71 ? -6.297 7.148 5.312 1 98.5 71 ALA A CA 1
ATOM 580 C C . ALA A 1 71 ? -7.133 7.461 6.551 1 98.5 71 ALA A C 1
ATOM 582 O O . ALA A 1 71 ? -8.18 8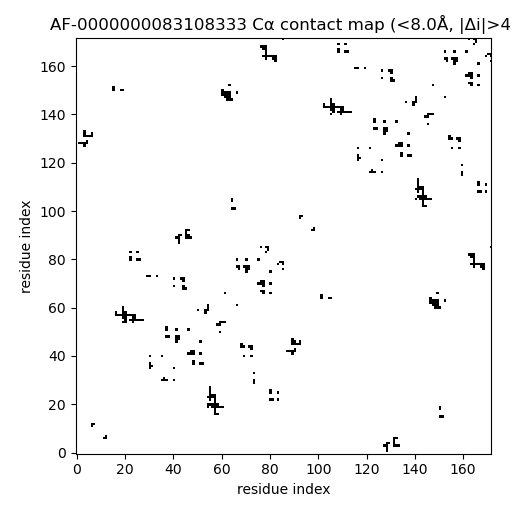.109 6.457 1 98.5 71 ALA A O 1
ATOM 583 N N . GLU A 1 72 ? -6.703 6.977 7.668 1 98.19 72 GLU A N 1
ATOM 584 C CA . GLU A 1 72 ? -7.418 7.223 8.914 1 98.19 72 GLU A CA 1
ATOM 585 C C . GLU A 1 72 ? -7.512 8.719 9.211 1 98.19 72 GLU A C 1
ATOM 587 O O . GLU A 1 72 ? -8.594 9.219 9.531 1 98.19 72 GLU A O 1
ATOM 592 N N . VAL A 1 73 ? -6.387 9.367 9.102 1 98.31 73 VAL A N 1
ATOM 593 C CA . VAL A 1 73 ? -6.371 10.805 9.352 1 98.31 73 VAL A CA 1
ATOM 594 C C . VAL A 1 73 ? -7.27 11.516 8.344 1 98.31 73 VAL A C 1
ATOM 596 O O . VAL A 1 73 ? -7.961 12.477 8.688 1 98.31 73 VAL A O 1
ATOM 599 N N . LEU A 1 74 ? -7.312 11.039 7.137 1 98.69 74 LEU A N 1
ATOM 600 C CA . LEU A 1 74 ? -8.07 11.656 6.055 1 98.69 74 LEU A CA 1
ATOM 601 C C . LEU A 1 74 ? -9.531 11.211 6.086 1 98.69 74 LEU A C 1
ATOM 603 O O . LEU A 1 74 ? -10.344 11.672 5.285 1 98.69 74 LEU A O 1
ATOM 607 N N . GLN A 1 75 ? -9.922 10.266 6.957 1 98.06 75 GLN A N 1
ATOM 608 C CA . GLN A 1 75 ? -11.273 9.766 7.172 1 98.06 75 GLN A CA 1
ATOM 609 C C . GLN A 1 75 ? -11.828 9.117 5.906 1 98.06 75 GLN A C 1
ATOM 611 O O . GLN A 1 75 ? -12.969 9.375 5.52 1 98.06 75 GLN A O 1
ATOM 616 N N . VAL A 1 76 ? -11.047 8.336 5.242 1 97.94 76 VAL A N 1
ATOM 617 C CA . VAL A 1 76 ? -11.414 7.496 4.109 1 97.94 76 VAL A CA 1
ATOM 618 C C . VAL A 1 76 ? -10.844 6.09 4.301 1 97.94 76 VAL A C 1
ATOM 620 O O . VAL A 1 76 ? -10.055 5.855 5.223 1 97.94 76 VAL A O 1
ATOM 623 N N . SER A 1 77 ? -11.344 5.184 3.455 1 97.12 77 SER A N 1
ATOM 624 C CA . SER A 1 77 ? -10.742 3.852 3.49 1 97.12 77 SER A CA 1
ATOM 625 C C . SER A 1 77 ? -9.398 3.832 2.781 1 97.12 77 SER A C 1
ATOM 627 O O . SER A 1 77 ? -9.133 4.664 1.909 1 97.12 77 SER A O 1
ATOM 629 N N . ALA A 1 78 ? -8.492 2.953 3.152 1 97.44 78 ALA A N 1
ATOM 630 C CA . ALA A 1 78 ? -7.211 2.811 2.469 1 97.44 78 ALA A CA 1
ATOM 631 C C . ALA A 1 78 ? -7.41 2.447 1 1 97.44 78 ALA A C 1
ATOM 633 O O . ALA A 1 78 ? -6.637 2.867 0.139 1 97.44 78 ALA A O 1
ATOM 634 N N . GLY A 1 79 ? -8.438 1.65 0.77 1 97 79 GLY A N 1
ATOM 635 C CA . GLY A 1 79 ? -8.766 1.299 -0.604 1 97 79 GLY A CA 1
ATOM 636 C C . GLY A 1 79 ? -9.109 2.5 -1.461 1 97 79 GLY A C 1
ATOM 637 O O . GLY A 1 79 ? -8.82 2.521 -2.658 1 97 79 GLY A O 1
ATOM 638 N N . ARG A 1 80 ? -9.758 3.465 -0.875 1 96.25 80 ARG A N 1
ATOM 639 C CA . ARG A 1 80 ? -10.078 4.695 -1.591 1 96.25 80 ARG A CA 1
ATOM 640 C C . ARG A 1 80 ? -8.812 5.402 -2.062 1 96.25 80 ARG A C 1
ATOM 642 O O . ARG A 1 80 ? -8.781 5.969 -3.156 1 96.25 80 ARG A O 1
ATOM 649 N N . LEU A 1 81 ? -7.777 5.391 -1.276 1 97.81 81 LEU A N 1
ATOM 650 C CA . LEU A 1 81 ? -6.52 6.012 -1.674 1 97.81 81 LEU A CA 1
ATOM 651 C C . LEU A 1 81 ? -5.922 5.297 -2.883 1 97.81 81 LEU A C 1
ATOM 653 O O . LEU A 1 81 ? -5.32 5.938 -3.75 1 97.81 81 LEU A O 1
ATOM 657 N N . MET A 1 82 ? -6.152 4.008 -2.939 1 97.25 82 MET A N 1
ATOM 658 C CA . MET A 1 82 ? -5.555 3.199 -3.996 1 97.25 82 MET A CA 1
ATOM 659 C C . MET A 1 82 ? -6.348 3.32 -5.293 1 97.25 82 MET A C 1
ATOM 661 O O . MET A 1 82 ? -5.77 3.498 -6.367 1 97.25 82 MET A O 1
ATOM 665 N N . ASP A 1 83 ? -7.715 3.262 -5.176 1 94.75 83 ASP A N 1
ATOM 666 C CA . ASP A 1 83 ? -8.547 3.104 -6.359 1 94.75 83 ASP A CA 1
ATOM 667 C C . ASP A 1 83 ? -9.219 4.422 -6.742 1 94.75 83 ASP A C 1
ATOM 669 O O . ASP A 1 83 ? -9.727 4.566 -7.855 1 94.75 83 ASP A O 1
ATOM 673 N N . GLY A 1 84 ? -9.078 5.406 -5.926 1 88.88 84 GLY A N 1
ATOM 674 C CA . GLY A 1 84 ? -9.781 6.656 -6.168 1 88.88 84 GLY A CA 1
ATOM 675 C C . GLY A 1 84 ? -11.273 6.555 -5.93 1 88.88 84 GLY A C 1
ATOM 676 O O . GLY A 1 84 ? -11.961 7.574 -5.812 1 88.88 84 GLY A O 1
ATOM 677 N N . THR A 1 85 ? -11.781 5.383 -6.395 1 66.44 85 THR A N 1
ATOM 678 C CA . THR A 1 85 ? -13.234 5.281 -6.285 1 66.44 85 THR A CA 1
ATOM 679 C C . THR A 1 85 ? -13.625 4.527 -5.02 1 66.44 85 THR A C 1
ATOM 681 O O . THR A 1 85 ? -12.875 3.68 -4.535 1 66.44 85 THR A O 1
ATOM 684 N N . SER A 1 86 ? -13.984 4.922 -3.889 1 49.72 86 SER A N 1
ATOM 685 C CA . SER A 1 86 ? -14.836 4.277 -2.889 1 49.72 86 SER A CA 1
ATOM 686 C C . SER A 1 86 ? -16.203 4.938 -2.816 1 49.72 86 SER A C 1
ATOM 688 O O . SER A 1 86 ? -16.359 6.105 -3.191 1 49.72 86 SER A O 1
ATOM 690 N N . MET B 1 1 ? 9.992 21.219 18.266 1 36.97 1 MET B N 1
ATOM 691 C CA . MET B 1 1 ? 9.93 20.578 16.953 1 36.97 1 MET B CA 1
ATOM 692 C C . MET B 1 1 ? 8.93 19.422 16.969 1 36.97 1 MET B C 1
ATOM 694 O O . MET B 1 1 ? 8.969 18.562 17.844 1 36.97 1 MET B O 1
ATOM 698 N N . PRO B 1 2 ? 7.684 19.5 16.547 1 44.44 2 PRO B N 1
ATOM 699 C CA . PRO B 1 2 ? 6.727 18.422 16.859 1 44.44 2 PRO B CA 1
ATOM 700 C C . PRO B 1 2 ? 7.258 17.031 16.516 1 44.44 2 PRO B C 1
ATOM 702 O O . PRO B 1 2 ? 7.898 16.859 15.477 1 44.44 2 PRO B O 1
ATOM 705 N N . THR B 1 3 ? 7.684 16.219 17.484 1 43.97 3 THR B N 1
ATOM 706 C CA . THR B 1 3 ? 8.344 14.922 17.453 1 43.97 3 THR B CA 1
ATOM 707 C C . THR B 1 3 ? 7.492 13.906 16.688 1 43.97 3 THR B C 1
ATOM 709 O O . THR B 1 3 ? 6.281 13.828 16.891 1 43.97 3 THR B O 1
ATOM 712 N N . ARG B 1 4 ? 7.781 13.594 15.375 1 51.12 4 ARG B N 1
ATOM 713 C CA . ARG B 1 4 ? 7.117 12.523 14.633 1 51.12 4 ARG B CA 1
ATOM 714 C C . ARG B 1 4 ? 6.676 11.398 15.562 1 51.12 4 ARG B C 1
ATOM 716 O O . ARG B 1 4 ? 7.438 10.984 16.438 1 51.12 4 ARG B O 1
ATOM 723 N N . PRO B 1 5 ? 5.414 11.383 15.812 1 51.69 5 PRO B N 1
ATOM 724 C CA . PRO B 1 5 ? 5.141 10.219 16.656 1 51.69 5 PRO B CA 1
ATOM 725 C C . PRO B 1 5 ? 6.055 9.039 16.344 1 51.69 5 PRO B C 1
ATOM 727 O O . PRO B 1 5 ? 6.473 8.859 15.203 1 51.69 5 PRO B O 1
ATOM 730 N N . SER B 1 6 ? 6.641 8.523 17.312 1 58.41 6 SER B N 1
ATOM 731 C CA . SER B 1 6 ? 7.621 7.445 17.266 1 58.41 6 SER B CA 1
ATOM 732 C C . SER B 1 6 ? 7.117 6.266 16.438 1 58.41 6 SER B C 1
ATOM 734 O O . SER B 1 6 ? 6 5.789 16.656 1 58.41 6 SER B O 1
ATOM 736 N N . GLN B 1 7 ? 7.445 6.141 15.148 1 64.75 7 GLN B N 1
ATOM 737 C CA . GLN B 1 7 ? 7.184 4.93 14.375 1 64.75 7 GLN B CA 1
ATOM 738 C C . GLN B 1 7 ? 7.246 3.688 15.266 1 64.75 7 GLN B C 1
ATOM 740 O O . GLN B 1 7 ? 6.785 2.613 14.867 1 64.75 7 GLN B O 1
ATOM 745 N N . ASN B 1 8 ? 7.641 4.02 16.469 1 74.38 8 ASN B N 1
ATOM 746 C CA . ASN B 1 8 ? 7.812 2.904 17.391 1 74.38 8 ASN B CA 1
ATOM 747 C C . ASN B 1 8 ? 6.68 2.844 18.422 1 74.38 8 ASN B C 1
ATOM 749 O O . ASN B 1 8 ? 6.781 2.141 19.422 1 74.38 8 ASN B O 1
ATOM 753 N N . ASP B 1 9 ? 5.734 3.623 18.125 1 86.62 9 ASP B N 1
ATOM 754 C CA . ASP B 1 9 ? 4.551 3.52 18.969 1 86.62 9 ASP B CA 1
ATOM 755 C C . ASP B 1 9 ? 3.963 2.113 18.922 1 86.62 9 ASP B C 1
ATOM 757 O O . ASP B 1 9 ? 3.625 1.612 17.844 1 86.62 9 ASP B O 1
ATOM 761 N N . PRO B 1 10 ? 3.939 1.447 20.141 1 92.62 10 PRO B N 1
ATOM 762 C CA . PRO B 1 10 ? 3.506 0.049 20.172 1 92.62 10 PRO B CA 1
ATOM 763 C C . PRO B 1 10 ? 2.107 -0.145 19.578 1 92.62 10 PRO B C 1
ATOM 765 O O . PRO B 1 10 ? 1.819 -1.188 18.984 1 92.62 10 PRO B O 1
ATOM 768 N N . GLU B 1 11 ? 1.245 0.798 19.812 1 94.12 11 GLU B N 1
ATOM 769 C CA . GLU B 1 11 ? -0.107 0.688 19.281 1 94.12 11 GLU B CA 1
ATOM 770 C C . GLU B 1 11 ? -0.096 0.726 17.75 1 94.12 11 GLU B C 1
ATOM 772 O O . GLU B 1 11 ? -0.831 -0.022 17.094 1 94.12 11 GLU B O 1
ATOM 777 N N . ARG B 1 12 ? 0.646 1.548 17.188 1 93.88 12 ARG B N 1
ATOM 778 C CA . ARG B 1 12 ? 0.756 1.637 15.742 1 93.88 12 ARG B CA 1
ATOM 779 C C . ARG B 1 12 ? 1.369 0.367 15.156 1 93.88 12 ARG B C 1
ATOM 781 O O . ARG B 1 12 ? 0.898 -0.147 14.141 1 93.88 12 ARG B O 1
ATOM 788 N N . VAL B 1 13 ? 2.354 -0.058 15.836 1 93.62 13 VAL B N 1
ATOM 789 C CA . VAL B 1 13 ? 3.023 -1.272 15.383 1 93.62 13 VAL B CA 1
ATOM 790 C C . VAL B 1 13 ? 2.035 -2.438 15.383 1 93.62 13 VAL B C 1
ATOM 792 O O . VAL B 1 13 ? 1.984 -3.215 14.422 1 93.62 13 VAL B O 1
ATOM 795 N N . ALA B 1 14 ? 1.297 -2.523 16.453 1 96.75 14 ALA B N 1
ATOM 796 C CA . ALA B 1 14 ? 0.291 -3.578 16.547 1 96.75 14 ALA B CA 1
ATOM 797 C C . ALA B 1 14 ? -0.755 -3.445 15.453 1 96.75 14 ALA B C 1
ATOM 799 O O . ALA B 1 14 ? -1.205 -4.445 14.891 1 96.75 14 ALA B O 1
ATOM 800 N N . ALA B 1 15 ? -1.137 -2.236 15.164 1 97 15 ALA B N 1
ATOM 801 C CA . ALA B 1 15 ? -2.105 -2 14.094 1 97 15 ALA B CA 1
ATOM 802 C C . ALA B 1 15 ? -1.537 -2.404 12.734 1 97 15 ALA B C 1
ATOM 804 O O . ALA B 1 15 ? -2.248 -2.971 11.906 1 97 15 ALA B O 1
ATOM 805 N N . TRP B 1 16 ? -0.261 -2.092 12.469 1 97.31 16 TRP B N 1
ATOM 806 C CA . TRP B 1 16 ? 0.383 -2.465 11.211 1 97.31 16 TRP B CA 1
ATOM 807 C C . TRP B 1 16 ? 0.387 -3.98 11.031 1 97.31 16 TRP B C 1
ATOM 809 O O . TRP B 1 16 ? 0.115 -4.48 9.938 1 97.31 16 TRP B O 1
ATOM 819 N N . GLU B 1 17 ? 0.693 -4.699 12.094 1 97.5 17 GLU B N 1
ATOM 820 C CA . GLU B 1 17 ? 0.701 -6.156 12.039 1 97.5 17 GLU B CA 1
ATOM 821 C C . GLU B 1 17 ? -0.684 -6.703 11.703 1 97.5 17 GLU B C 1
ATOM 823 O O . GLU B 1 17 ? -0.811 -7.645 10.914 1 97.5 17 GLU B O 1
ATOM 828 N N . LEU B 1 18 ? -1.632 -6.148 12.383 1 98.25 18 LEU B N 1
ATOM 829 C CA . LEU B 1 18 ? -3.002 -6.574 12.117 1 98.25 18 LEU B CA 1
ATOM 830 C C . LEU B 1 18 ? -3.369 -6.336 10.656 1 98.25 18 LEU B C 1
ATOM 832 O O . LEU B 1 18 ? -3.943 -7.215 10.008 1 98.25 18 LEU B O 1
ATOM 836 N N . ARG B 1 19 ? -3.062 -5.184 10.109 1 98.38 19 ARG B N 1
ATOM 837 C CA . ARG B 1 19 ? -3.385 -4.84 8.727 1 98.38 19 ARG B CA 1
ATOM 838 C C . ARG B 1 19 ? -2.639 -5.746 7.75 1 98.38 19 ARG B C 1
ATOM 840 O O . ARG B 1 19 ? -3.205 -6.188 6.75 1 98.38 19 ARG B O 1
ATOM 847 N N . ARG B 1 20 ? -1.371 -6.02 8.086 1 98.56 20 ARG B N 1
ATOM 848 C CA . ARG B 1 20 ? -0.605 -6.926 7.238 1 98.56 20 ARG B CA 1
ATOM 849 C C . ARG B 1 20 ? -1.249 -8.305 7.191 1 98.56 20 ARG B C 1
ATOM 851 O O . ARG B 1 20 ? -1.344 -8.914 6.125 1 98.56 20 ARG B O 1
ATOM 858 N N . ARG B 1 21 ? -1.683 -8.766 8.312 1 98.62 21 ARG B N 1
ATOM 859 C CA . ARG B 1 21 ? -2.316 -10.078 8.367 1 98.62 21 ARG B CA 1
ATOM 860 C C . ARG B 1 21 ? -3.605 -10.102 7.555 1 98.62 21 ARG B C 1
ATOM 862 O O . ARG B 1 21 ? -3.871 -11.062 6.832 1 98.62 21 ARG B O 1
ATOM 869 N N . GLU B 1 22 ? -4.391 -9.109 7.672 1 98.5 22 GLU B N 1
ATOM 870 C CA . GLU B 1 22 ? -5.656 -9.031 6.949 1 98.5 22 GLU B CA 1
ATOM 871 C C . GLU B 1 22 ? -5.43 -9 5.441 1 98.5 22 GLU B C 1
ATOM 873 O O . GLU B 1 22 ? -6.078 -9.727 4.691 1 98.5 22 GLU B O 1
ATOM 878 N N . VAL B 1 23 ? -4.559 -8.148 4.992 1 98.62 23 VAL B N 1
ATOM 879 C CA . VAL B 1 23 ? -4.258 -8.039 3.568 1 98.62 23 VAL B CA 1
ATOM 880 C C . VAL B 1 23 ? -3.648 -9.344 3.064 1 98.62 23 VAL B C 1
ATOM 882 O O . VAL B 1 23 ? -4.023 -9.844 2 1 98.62 23 VAL B O 1
ATOM 885 N N . GLY B 1 24 ? -2.693 -9.836 3.836 1 98.81 24 GLY B N 1
ATOM 886 C CA . GLY B 1 24 ? -2.082 -11.102 3.463 1 98.81 24 GLY B CA 1
ATOM 887 C C . GLY B 1 24 ? -3.086 -12.234 3.32 1 98.81 24 GLY B C 1
ATOM 888 O O . GLY B 1 24 ? -3.021 -13.008 2.363 1 98.81 24 GLY B O 1
ATOM 889 N N . GLU B 1 25 ? -3.998 -12.359 4.25 1 98.56 25 GLU B N 1
ATOM 890 C CA . GLU B 1 25 ? -5.035 -13.383 4.207 1 98.56 25 GLU B CA 1
ATOM 891 C C . GLU B 1 25 ? -5.918 -13.227 2.975 1 98.56 25 GLU B C 1
ATOM 893 O O . GLU B 1 25 ? -6.332 -14.219 2.369 1 98.56 25 GLU B O 1
ATOM 898 N N . ARG B 1 26 ? -6.246 -12.039 2.615 1 98.62 26 ARG B N 1
ATOM 899 C CA . ARG B 1 26 ? -7.059 -11.789 1.431 1 98.62 26 ARG B CA 1
ATOM 900 C C . ARG B 1 26 ? -6.32 -12.188 0.16 1 98.62 26 ARG B C 1
ATOM 902 O O . ARG B 1 26 ? -6.906 -12.789 -0.742 1 98.62 26 ARG B O 1
ATOM 909 N N . ILE B 1 27 ? -5.07 -11.828 0.093 1 98.81 27 ILE B N 1
ATOM 910 C CA . ILE B 1 27 ? -4.258 -12.219 -1.052 1 98.81 27 ILE B CA 1
ATOM 911 C C . ILE B 1 27 ? -4.242 -13.742 -1.178 1 98.81 27 ILE B C 1
ATOM 913 O O . ILE B 1 27 ? -4.441 -14.281 -2.268 1 98.81 27 ILE B O 1
ATOM 917 N N . ARG B 1 28 ? -4.035 -14.375 -0.055 1 98.75 28 ARG B N 1
ATOM 918 C CA . ARG B 1 28 ? -4.02 -15.836 -0.053 1 98.75 28 ARG B CA 1
ATOM 919 C C . ARG B 1 28 ? -5.359 -16.391 -0.525 1 98.75 28 ARG B C 1
ATOM 921 O O . ARG B 1 28 ? -5.395 -17.312 -1.357 1 98.75 28 ARG B O 1
ATOM 928 N N . MET B 1 29 ? -6.402 -15.914 0.021 1 98.56 29 MET B N 1
ATOM 929 C CA . MET B 1 29 ? -7.746 -16.375 -0.332 1 98.56 29 MET B CA 1
ATOM 930 C C . MET B 1 29 ? -8 -16.188 -1.824 1 98.56 29 MET B C 1
ATOM 932 O O . MET B 1 29 ? -8.445 -17.125 -2.494 1 98.56 29 MET B O 1
ATOM 936 N N . LEU B 1 30 ? -7.73 -15.039 -2.357 1 98.5 30 LEU B N 1
ATOM 937 C CA . LEU B 1 30 ? -7.973 -14.734 -3.766 1 98.5 30 LEU B CA 1
ATOM 938 C C . LEU B 1 30 ? -7.074 -15.578 -4.664 1 98.5 30 LEU B C 1
ATOM 940 O O . LEU B 1 30 ? -7.508 -16.047 -5.723 1 98.5 30 LEU B O 1
ATOM 944 N N . ARG B 1 31 ? -5.82 -15.703 -4.227 1 98.75 31 ARG B N 1
ATOM 945 C CA . ARG B 1 31 ? -4.902 -16.547 -4.98 1 98.75 31 ARG B CA 1
ATOM 946 C C . ARG B 1 31 ? -5.449 -17.969 -5.113 1 98.75 31 ARG B C 1
ATOM 948 O O . ARG B 1 31 ? -5.453 -18.531 -6.207 1 98.75 31 ARG B O 1
ATOM 955 N N . THR B 1 32 ? -5.898 -18.531 -4.02 1 98.69 32 THR B N 1
ATOM 956 C CA . THR B 1 32 ? -6.422 -19.891 -3.988 1 98.69 32 THR B CA 1
ATOM 957 C C . THR B 1 32 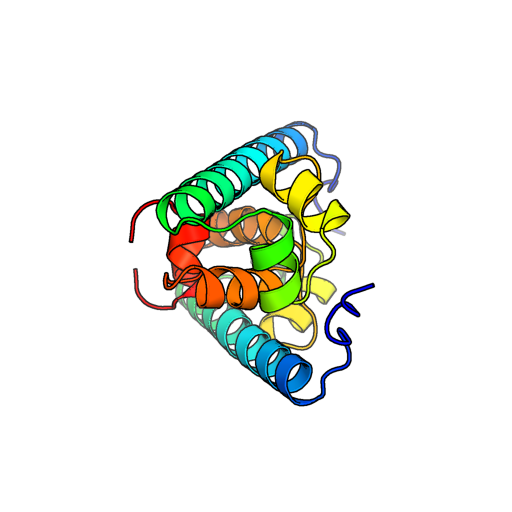? -7.711 -20 -4.797 1 98.69 32 THR B C 1
ATOM 959 O O . THR B 1 32 ? -7.918 -20.969 -5.52 1 98.69 32 THR B O 1
ATOM 962 N N . GLU B 1 33 ? -8.523 -19.062 -4.707 1 98.12 33 GLU B N 1
ATOM 963 C CA . GLU B 1 33 ? -9.766 -19.016 -5.469 1 98.12 33 GLU B CA 1
ATOM 964 C C . GLU B 1 33 ? -9.492 -19.047 -6.969 1 98.12 33 GLU B C 1
ATOM 966 O O . GLU B 1 33 ? -10.289 -19.578 -7.742 1 98.12 33 GLU B O 1
ATOM 971 N N . ARG B 1 34 ? -8.406 -18.516 -7.336 1 97.81 34 ARG B N 1
ATOM 972 C CA . ARG B 1 34 ? -8.055 -18.422 -8.75 1 97.81 34 ARG B CA 1
ATOM 973 C C . ARG B 1 34 ? -7.227 -19.625 -9.188 1 97.81 34 ARG B C 1
ATOM 975 O O . ARG B 1 34 ? -6.773 -19.688 -10.336 1 97.81 34 ARG B O 1
ATOM 982 N N . GLY B 1 35 ? -6.945 -20.438 -8.234 1 98.5 35 GLY B N 1
ATOM 983 C CA . GLY B 1 35 ? -6.23 -21.672 -8.539 1 98.5 35 GLY B CA 1
ATOM 984 C C . GLY B 1 35 ? -4.742 -21.453 -8.75 1 98.5 35 GLY B C 1
ATOM 985 O O . GLY B 1 35 ? -4.086 -22.25 -9.43 1 98.5 35 GLY B O 1
ATOM 986 N N . LEU B 1 36 ? -4.203 -20.484 -8.234 1 98.69 36 LEU B N 1
ATOM 987 C CA . LEU B 1 36 ? -2.787 -20.188 -8.414 1 98.69 36 LEU B CA 1
ATOM 988 C C . LEU B 1 36 ? -1.969 -20.719 -7.242 1 98.69 36 LEU B C 1
ATOM 990 O O . LEU B 1 36 ? -2.406 -20.641 -6.09 1 98.69 36 LEU B O 1
ATOM 994 N N . THR B 1 37 ? -0.823 -21.219 -7.559 1 98.69 37 THR B N 1
ATOM 995 C CA . THR B 1 37 ? 0.158 -21.5 -6.516 1 98.69 37 THR B CA 1
ATOM 996 C C . THR B 1 37 ? 0.854 -20.219 -6.07 1 98.69 37 THR B C 1
ATOM 998 O O . THR B 1 37 ? 0.746 -19.172 -6.73 1 98.69 37 THR B O 1
ATOM 1001 N N . GLN B 1 38 ? 1.491 -20.312 -4.961 1 98.38 38 GLN B N 1
ATOM 1002 C CA . GLN B 1 38 ? 2.297 -19.172 -4.531 1 98.38 38 GLN B CA 1
ATOM 1003 C C . GLN B 1 38 ? 3.365 -18.828 -5.57 1 98.38 38 GLN B C 1
ATOM 1005 O O . GLN B 1 38 ? 3.625 -17.656 -5.84 1 98.38 38 GLN B O 1
ATOM 1010 N N . GLU B 1 39 ? 3.971 -19.844 -6.137 1 97.62 39 GLU B N 1
ATOM 1011 C CA . GLU B 1 39 ? 4.996 -19.672 -7.156 1 97.62 39 GLU B CA 1
ATOM 1012 C C . GLU B 1 39 ? 4.434 -18.969 -8.391 1 97.62 39 GLU B C 1
ATOM 1014 O O . GLU B 1 39 ? 5.062 -18.047 -8.922 1 97.62 39 GLU B O 1
ATOM 1019 N N . ALA B 1 40 ? 3.291 -19.422 -8.82 1 98.12 40 ALA B N 1
ATOM 1020 C CA . ALA B 1 40 ? 2.668 -18.828 -10 1 98.12 40 ALA B CA 1
ATOM 1021 C C . ALA B 1 40 ? 2.346 -17.359 -9.781 1 98.12 40 ALA B C 1
ATOM 1023 O O . ALA B 1 40 ? 2.633 -16.516 -10.641 1 98.12 40 ALA B O 1
ATOM 1024 N N . LEU B 1 41 ? 1.744 -17 -8.648 1 98.12 41 LEU B N 1
ATOM 1025 C CA . LEU B 1 41 ? 1.432 -15.602 -8.344 1 98.12 41 LEU B CA 1
ATOM 1026 C C . LEU B 1 41 ? 2.707 -14.773 -8.234 1 98.12 41 LEU B C 1
ATOM 1028 O O . LEU B 1 41 ? 2.775 -13.656 -8.75 1 98.12 41 LEU B O 1
ATOM 1032 N N . ALA B 1 42 ? 3.676 -15.297 -7.508 1 97 42 ALA B N 1
ATOM 1033 C CA . ALA B 1 42 ? 4.941 -14.594 -7.328 1 97 42 ALA B CA 1
ATOM 1034 C C . ALA B 1 42 ? 5.578 -14.258 -8.672 1 97 42 ALA B C 1
ATOM 1036 O O . ALA B 1 42 ? 5.941 -13.102 -8.922 1 97 42 ALA B O 1
ATOM 1037 N N . LEU B 1 43 ? 5.66 -15.188 -9.539 1 94.44 43 LEU B N 1
ATOM 1038 C CA . LEU B 1 43 ? 6.273 -15.016 -10.852 1 94.44 43 LEU B CA 1
ATOM 1039 C C . LEU B 1 43 ? 5.523 -13.977 -11.68 1 94.44 43 LEU B C 1
ATOM 1041 O O . LEU B 1 43 ? 6.133 -13.07 -12.242 1 94.44 43 LEU B O 1
ATOM 1045 N N . ARG B 1 44 ? 4.254 -14.094 -11.711 1 95.69 44 ARG B N 1
ATOM 1046 C CA . ARG B 1 44 ? 3.445 -13.227 -12.562 1 95.69 44 ARG B CA 1
ATOM 1047 C C . ARG B 1 44 ? 3.395 -11.812 -12.008 1 95.69 44 ARG B C 1
ATOM 1049 O O . ARG B 1 44 ? 3.248 -10.844 -12.766 1 95.69 44 ARG B O 1
ATOM 1056 N N . SER B 1 45 ? 3.496 -11.672 -10.719 1 96.06 45 SER B N 1
ATOM 1057 C CA . SER B 1 45 ? 3.391 -10.352 -10.102 1 96.06 45 SER B CA 1
ATOM 1058 C C . SER B 1 45 ? 4.762 -9.703 -9.938 1 96.06 45 SER B C 1
ATOM 1060 O O . SER B 1 45 ? 4.859 -8.539 -9.562 1 96.06 45 SER B O 1
ATOM 1062 N N . GLY B 1 46 ? 5.773 -10.422 -10.117 1 93.88 46 GLY B N 1
ATOM 1063 C CA . GLY B 1 46 ? 7.113 -9.859 -10.078 1 93.88 46 GLY B CA 1
ATOM 1064 C C . GLY B 1 46 ? 7.688 -9.781 -8.68 1 93.88 46 GLY B C 1
ATOM 1065 O O . GLY B 1 46 ? 8.594 -8.992 -8.414 1 93.88 46 GLY B O 1
ATOM 1066 N N . VAL B 1 47 ? 7.105 -10.5 -7.734 1 93.81 47 VAL B N 1
ATOM 1067 C CA . VAL B 1 47 ? 7.684 -10.641 -6.402 1 93.81 47 VAL B CA 1
ATOM 1068 C C . VAL B 1 47 ? 8.297 -12.031 -6.254 1 93.81 47 VAL B C 1
ATOM 1070 O O . VAL B 1 47 ? 7.934 -12.961 -6.98 1 93.81 47 VAL B O 1
ATOM 1073 N N . THR B 1 48 ? 9.305 -12.086 -5.379 1 94.75 48 THR B N 1
ATOM 1074 C CA . THR B 1 48 ? 9.836 -13.422 -5.133 1 94.75 48 THR B CA 1
ATOM 1075 C C . THR B 1 48 ? 8.852 -14.25 -4.305 1 94.75 48 THR B C 1
ATOM 1077 O O . THR B 1 48 ? 8.055 -13.695 -3.543 1 94.75 48 THR B O 1
ATOM 1080 N N . ARG B 1 49 ? 8.938 -15.547 -4.449 1 96.56 49 ARG B N 1
ATOM 1081 C CA . ARG B 1 49 ? 8.062 -16.438 -3.693 1 96.56 49 ARG B CA 1
ATOM 1082 C C . ARG B 1 49 ? 8.242 -16.234 -2.191 1 96.56 49 ARG B C 1
ATOM 1084 O O . ARG B 1 49 ? 7.27 -16.25 -1.436 1 96.56 49 ARG B O 1
ATOM 1091 N N . ASN B 1 50 ? 9.445 -16.109 -1.791 1 96.62 50 ASN B N 1
ATOM 1092 C CA . ASN B 1 50 ? 9.711 -15.898 -0.371 1 96.62 50 ASN B CA 1
ATOM 1093 C C . ASN B 1 50 ? 9.023 -14.641 0.145 1 96.62 50 ASN B C 1
ATOM 1095 O O . ASN B 1 50 ? 8.461 -14.633 1.24 1 96.62 50 ASN B O 1
ATOM 1099 N N . VAL B 1 51 ? 9.094 -13.633 -0.627 1 96.25 51 VAL B N 1
ATOM 1100 C CA . VAL B 1 51 ? 8.422 -12.391 -0.265 1 96.25 51 VAL B CA 1
ATOM 1101 C C . VAL B 1 51 ? 6.91 -12.609 -0.209 1 96.25 51 VAL B C 1
ATOM 1103 O O . VAL B 1 51 ? 6.246 -12.164 0.73 1 96.25 51 VAL B O 1
ATOM 1106 N N . LEU B 1 52 ? 6.398 -13.281 -1.206 1 98.06 52 LEU B N 1
ATOM 1107 C CA . LEU B 1 52 ? 4.961 -13.523 -1.247 1 98.06 52 LEU B CA 1
ATOM 1108 C C . LEU B 1 52 ? 4.508 -14.328 -0.032 1 98.06 52 LEU B C 1
ATOM 1110 O O . LEU B 1 52 ? 3.471 -14.031 0.563 1 98.06 52 LEU B O 1
ATOM 1114 N N . ILE B 1 53 ? 5.25 -15.289 0.361 1 98.56 53 ILE B N 1
ATOM 1115 C CA . ILE B 1 53 ? 4.938 -16.109 1.53 1 98.56 53 ILE B CA 1
ATOM 1116 C C . ILE B 1 53 ? 4.859 -15.219 2.771 1 98.56 53 ILE B C 1
ATOM 1118 O O . ILE B 1 53 ? 3.875 -15.258 3.512 1 98.56 53 ILE B O 1
ATOM 1122 N N . ASP B 1 54 ? 5.859 -14.445 2.971 1 98.44 54 ASP B N 1
ATOM 1123 C CA . ASP B 1 54 ? 5.91 -13.562 4.133 1 98.44 54 ASP B CA 1
ATOM 1124 C C . ASP B 1 54 ? 4.766 -12.547 4.102 1 98.44 54 ASP B C 1
ATOM 1126 O O . ASP B 1 54 ? 4.219 -12.188 5.148 1 98.44 54 ASP B O 1
ATOM 1130 N N . VAL B 1 55 ? 4.414 -12.055 2.908 1 98.5 55 VAL B N 1
ATOM 1131 C CA . VAL B 1 55 ? 3.305 -11.125 2.748 1 98.5 55 VAL B CA 1
ATOM 1132 C C . VAL B 1 55 ? 1.99 -11.812 3.1 1 98.5 55 VAL B C 1
ATOM 1134 O O . VAL B 1 55 ? 1.191 -11.289 3.877 1 98.5 55 VAL B O 1
ATOM 1137 N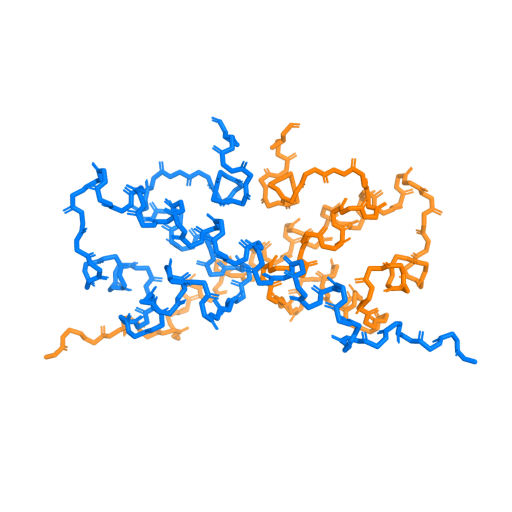 N . GLU B 1 56 ? 1.804 -12.984 2.572 1 98.75 56 GLU B N 1
ATOM 1138 C CA . GLU B 1 56 ? 0.559 -13.711 2.805 1 98.75 56 GLU B CA 1
ATOM 1139 C C . GLU B 1 56 ? 0.393 -14.062 4.281 1 98.75 56 GLU B C 1
ATOM 1141 O O . GLU B 1 56 ? -0.729 -14.141 4.781 1 98.75 56 GLU B O 1
ATOM 1146 N N . LEU B 1 57 ? 1.495 -14.195 4.945 1 98.44 57 LEU B N 1
ATOM 1147 C CA . LEU B 1 57 ? 1.477 -14.555 6.359 1 98.44 57 LEU B CA 1
ATOM 1148 C C . LEU B 1 57 ? 1.463 -13.305 7.238 1 98.44 57 LEU B C 1
ATOM 1150 O O . LEU B 1 57 ? 1.444 -13.406 8.469 1 98.44 57 LEU B O 1
ATOM 1154 N N . GLY B 1 58 ? 1.539 -12.195 6.695 1 98.44 58 GLY B N 1
ATOM 1155 C CA . GLY B 1 58 ? 1.52 -10.945 7.434 1 98.44 58 GLY B CA 1
ATOM 1156 C C . GLY B 1 58 ? 2.84 -10.633 8.109 1 98.44 58 GLY B C 1
ATOM 1157 O O . GLY B 1 58 ? 2.895 -9.797 9.016 1 98.44 58 GLY B O 1
ATOM 1158 N N . ARG B 1 59 ? 3.887 -11.219 7.711 1 98.06 59 ARG B N 1
ATOM 1159 C CA . ARG B 1 59 ? 5.18 -11.07 8.375 1 98.06 59 ARG B CA 1
ATOM 1160 C C . ARG B 1 59 ? 5.926 -9.852 7.848 1 98.06 59 ARG B C 1
ATOM 1162 O O . ARG B 1 59 ? 6.863 -9.367 8.492 1 98.06 59 ARG B O 1
ATOM 1169 N N . ARG B 1 60 ? 5.586 -9.398 6.73 1 95.75 60 ARG B N 1
ATOM 1170 C CA . ARG B 1 60 ? 6.203 -8.203 6.164 1 95.75 60 ARG B CA 1
ATOM 1171 C C . ARG B 1 60 ? 5.223 -7.449 5.27 1 95.75 60 ARG B C 1
ATOM 1173 O O . ARG B 1 60 ? 4.285 -8.039 4.734 1 95.75 60 ARG B O 1
ATOM 1180 N N . GLY B 1 61 ? 5.48 -6.203 5.227 1 95.44 61 GLY B N 1
ATOM 1181 C CA . GLY B 1 61 ? 4.805 -5.402 4.219 1 95.44 61 GLY B CA 1
ATOM 1182 C C . GLY B 1 61 ? 5.598 -5.27 2.93 1 95.44 61 GLY B C 1
ATOM 1183 O O . GLY B 1 61 ? 6.629 -5.922 2.76 1 95.44 61 GLY B O 1
ATOM 1184 N N . LEU B 1 62 ? 5.062 -4.609 2.002 1 96.19 62 LEU B N 1
ATOM 1185 C CA . LEU B 1 62 ? 5.773 -4.18 0.802 1 96.19 62 LEU B CA 1
ATOM 1186 C C . LEU B 1 62 ? 5.25 -2.836 0.308 1 96.19 62 LEU B C 1
ATOM 1188 O O . LEU B 1 62 ? 4.266 -2.314 0.841 1 96.19 62 LEU B O 1
ATOM 1192 N N . LEU B 1 63 ? 5.934 -2.271 -0.607 1 96.94 63 LEU B N 1
ATOM 1193 C CA . LEU B 1 63 ? 5.512 -0.991 -1.162 1 96.94 63 LEU B CA 1
ATOM 1194 C C . LEU B 1 63 ? 4.121 -1.103 -1.786 1 96.94 63 LEU B C 1
ATOM 1196 O O . LEU B 1 63 ? 3.812 -2.098 -2.445 1 96.94 63 LEU B O 1
ATOM 1200 N N . TYR B 1 64 ? 3.293 -0.069 -1.553 1 97.94 64 TYR B N 1
ATOM 1201 C CA . TYR B 1 64 ? 1.899 -0.192 -1.964 1 97.94 64 TYR B CA 1
ATOM 1202 C C . TYR B 1 64 ? 1.787 -0.318 -3.479 1 97.94 64 TYR B C 1
ATOM 1204 O O . TYR B 1 64 ? 0.843 -0.925 -3.99 1 97.94 64 TYR B O 1
ATOM 1212 N N . GLU B 1 65 ? 2.75 0.231 -4.23 1 97.31 65 GLU B N 1
ATOM 1213 C CA . GLU B 1 65 ? 2.684 0.144 -5.688 1 97.31 65 GLU B CA 1
ATOM 1214 C C . GLU B 1 65 ? 2.809 -1.302 -6.156 1 97.31 65 GLU B C 1
ATOM 1216 O O . GLU B 1 65 ? 2.312 -1.655 -7.23 1 97.31 65 GLU B O 1
ATOM 1221 N N . ARG B 1 66 ? 3.367 -2.107 -5.316 1 96.69 66 ARG B N 1
ATOM 1222 C CA . ARG B 1 66 ? 3.5 -3.523 -5.648 1 96.69 66 ARG B CA 1
ATOM 1223 C C . ARG B 1 66 ? 2.168 -4.246 -5.496 1 96.69 66 ARG B C 1
ATOM 1225 O O . ARG B 1 66 ? 1.95 -5.293 -6.109 1 96.69 66 ARG B O 1
ATOM 1232 N N . LEU B 1 67 ? 1.29 -3.756 -4.684 1 98.19 67 LEU B N 1
ATOM 1233 C CA . LEU B 1 67 ? -0.027 -4.363 -4.527 1 98.19 67 LEU B CA 1
ATOM 1234 C C . LEU B 1 67 ? -0.82 -4.277 -5.828 1 98.19 67 LEU B C 1
ATOM 1236 O O . LEU B 1 67 ? -1.658 -5.137 -6.105 1 98.19 67 LEU B O 1
ATOM 1240 N N . PHE B 1 68 ? -0.495 -3.297 -6.617 1 98.12 68 PHE B N 1
ATOM 1241 C CA . PHE B 1 68 ? -1.161 -3.189 -7.91 1 98.12 68 PHE B CA 1
ATOM 1242 C C . PHE B 1 68 ? -0.796 -4.367 -8.805 1 98.12 68 PHE B C 1
ATOM 1244 O O . PHE B 1 68 ? -1.647 -4.891 -9.523 1 98.12 68 PHE B O 1
ATOM 1251 N N . ASP B 1 69 ? 0.49 -4.762 -8.75 1 97.56 69 ASP B N 1
ATOM 1252 C CA . ASP B 1 69 ? 0.926 -5.91 -9.539 1 97.56 69 ASP B CA 1
ATOM 1253 C C . ASP B 1 69 ? 0.197 -7.18 -9.102 1 97.56 69 ASP B C 1
ATOM 1255 O O . ASP B 1 69 ? -0.292 -7.941 -9.945 1 97.56 69 ASP B O 1
ATOM 1259 N N . ILE B 1 70 ? 0.14 -7.355 -7.824 1 98.25 70 ILE B N 1
ATOM 1260 C CA . ILE B 1 70 ? -0.507 -8.539 -7.262 1 98.25 70 ILE B CA 1
ATOM 1261 C C . ILE B 1 70 ? -1.996 -8.516 -7.602 1 98.25 70 ILE B C 1
ATOM 1263 O O . ILE B 1 70 ? -2.553 -9.531 -8.039 1 98.25 70 ILE B O 1
ATOM 1267 N N . ALA B 1 71 ? -2.604 -7.445 -7.41 1 98.5 71 ALA B N 1
ATOM 1268 C CA . ALA B 1 71 ? -4.031 -7.293 -7.688 1 98.5 71 ALA B CA 1
ATOM 1269 C C . ALA B 1 71 ? -4.336 -7.582 -9.156 1 98.5 71 ALA B C 1
ATOM 1271 O O . ALA B 1 71 ? -5.367 -8.18 -9.477 1 98.5 71 ALA B O 1
ATOM 1272 N N . GLU B 1 72 ? -3.488 -7.125 -10.016 1 98.19 72 GLU B N 1
ATOM 1273 C CA . 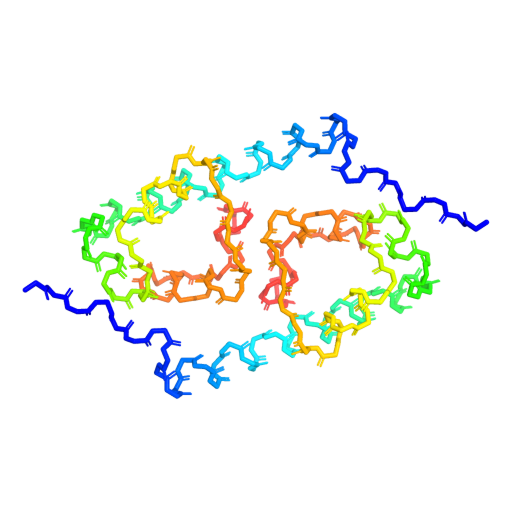GLU B 1 72 ? -3.672 -7.352 -11.445 1 98.19 72 GLU B CA 1
ATOM 1274 C C . GLU B 1 72 ? -3.715 -8.844 -11.766 1 98.19 72 GLU B C 1
ATOM 1276 O O . GLU B 1 72 ? -4.605 -9.305 -12.484 1 98.19 72 GLU B O 1
ATOM 1281 N N . VAL B 1 73 ? -2.752 -9.539 -11.234 1 98.31 73 VAL B N 1
ATOM 1282 C CA . VAL B 1 73 ? -2.701 -10.977 -11.469 1 98.31 73 VAL B CA 1
ATOM 1283 C C . VAL B 1 73 ? -3.949 -11.641 -10.883 1 98.31 73 VAL B C 1
ATOM 1285 O O . VAL B 1 73 ? -4.496 -12.57 -11.477 1 98.31 73 VAL B O 1
ATOM 1288 N N . LEU B 1 74 ? -4.438 -11.156 -9.781 1 98.62 74 LEU B N 1
ATOM 1289 C CA . LEU B 1 74 ? -5.582 -11.727 -9.086 1 98.62 74 LEU B CA 1
ATOM 1290 C C . LEU B 1 74 ? -6.895 -11.211 -9.664 1 98.62 74 LEU B C 1
ATOM 1292 O O . LEU B 1 74 ? -7.973 -11.625 -9.242 1 98.62 74 LEU B O 1
ATOM 1296 N N . GLN B 1 75 ? -6.871 -10.266 -10.609 1 98.06 75 GLN B N 1
ATOM 1297 C CA . GLN B 1 75 ? -8.016 -9.711 -11.328 1 98.06 75 GLN B CA 1
ATOM 1298 C C . GLN B 1 75 ? -8.977 -9.023 -10.367 1 98.06 75 GLN B C 1
ATOM 1300 O O . GLN B 1 75 ? -10.195 -9.219 -10.453 1 98.06 75 GLN B O 1
ATOM 1305 N N . VAL B 1 76 ? -8.484 -8.273 -9.453 1 98 76 VAL B N 1
ATOM 1306 C CA . VAL B 1 76 ? -9.227 -7.398 -8.547 1 98 76 VAL B CA 1
ATOM 1307 C C . VAL B 1 76 ? -8.562 -6.023 -8.5 1 98 76 VAL B C 1
ATOM 1309 O O . VAL B 1 76 ? -7.469 -5.836 -9.039 1 98 76 VAL B O 1
ATOM 1312 N N . SER B 1 77 ? -9.305 -5.078 -7.902 1 97.12 77 SER B N 1
ATOM 1313 C CA . SER B 1 77 ? -8.68 -3.773 -7.695 1 97.12 77 SER B CA 1
ATOM 1314 C C . SER B 1 77 ? -7.707 -3.805 -6.52 1 97.12 77 SER B C 1
ATOM 1316 O O . SER B 1 77 ? -7.836 -4.641 -5.621 1 97.12 77 SER B O 1
ATOM 1318 N N . ALA B 1 78 ? -6.699 -2.979 -6.512 1 97.5 78 ALA B N 1
ATOM 1319 C CA . ALA B 1 78 ? -5.773 -2.883 -5.387 1 97.5 78 ALA B CA 1
ATOM 1320 C C . ALA B 1 78 ? -6.508 -2.498 -4.105 1 97.5 78 ALA B C 1
ATOM 1322 O O . ALA B 1 78 ? -6.145 -2.949 -3.016 1 97.5 78 ALA B O 1
ATOM 1323 N N . GLY B 1 79 ? -7.516 -1.641 -4.277 1 97.06 79 GLY B N 1
ATOM 1324 C CA . GLY B 1 79 ? -8.328 -1.262 -3.131 1 97.06 79 GLY B CA 1
ATOM 1325 C C . GLY B 1 79 ? -9.031 -2.439 -2.484 1 97.06 79 GLY B C 1
ATOM 1326 O O . GLY B 1 79 ? -9.219 -2.463 -1.267 1 97.06 79 GLY B O 1
ATOM 1327 N N . ARG B 1 80 ? -9.438 -3.387 -3.285 1 96.31 80 ARG B N 1
ATOM 1328 C CA . ARG B 1 80 ? -10.062 -4.594 -2.76 1 96.31 80 ARG B CA 1
ATOM 1329 C C . ARG B 1 80 ? -9.117 -5.355 -1.847 1 96.31 80 ARG B C 1
ATOM 1331 O O . ARG B 1 80 ? -9.531 -5.918 -0.834 1 96.31 80 ARG B O 1
ATOM 1338 N N . LEU B 1 81 ? -7.859 -5.395 -2.176 1 97.81 81 LEU B N 1
ATOM 1339 C CA . LEU B 1 81 ? -6.879 -6.066 -1.331 1 97.81 81 LEU B CA 1
ATOM 1340 C C . LEU B 1 81 ? -6.758 -5.375 0.021 1 97.81 81 LEU B C 1
ATOM 1342 O O . LEU B 1 81 ? -6.566 -6.031 1.046 1 97.81 81 LEU B O 1
ATOM 1346 N N . MET B 1 82 ? -6.941 -4.074 0.001 1 97.25 82 MET B N 1
ATOM 1347 C CA . MET B 1 82 ? -6.758 -3.283 1.215 1 97.25 82 MET B CA 1
ATOM 1348 C C . MET B 1 82 ? -7.996 -3.361 2.105 1 97.25 82 MET B C 1
ATOM 1350 O O . MET B 1 82 ? -7.883 -3.561 3.316 1 97.25 82 MET B O 1
ATOM 1354 N N . ASP B 1 83 ? -9.203 -3.232 1.469 1 94.69 83 ASP B N 1
ATOM 1355 C CA . ASP B 1 83 ? -10.422 -3.029 2.248 1 94.69 83 ASP B CA 1
ATOM 1356 C C . ASP B 1 83 ? -11.25 -4.312 2.324 1 94.69 83 ASP B C 1
ATOM 1358 O O . ASP B 1 83 ? -12.164 -4.422 3.145 1 94.69 83 ASP B O 1
ATOM 1362 N N . GLY B 1 84 ? -10.867 -5.309 1.606 1 88.44 84 GLY B N 1
ATOM 1363 C CA . GLY B 1 84 ? -11.672 -6.52 1.537 1 88.44 84 GLY B CA 1
ATOM 1364 C C . GLY B 1 84 ? -12.938 -6.348 0.723 1 88.44 84 GLY B C 1
ATOM 1365 O O . GLY B 1 84 ? -13.531 -7.328 0.272 1 88.44 84 GLY B O 1
ATOM 1366 N N . THR B 1 85 ? -13.602 -5.125 1.011 1 67.12 85 THR B N 1
ATOM 1367 C CA . THR B 1 85 ? -14.883 -4.969 0.344 1 67.12 85 THR B CA 1
ATOM 1368 C C . THR B 1 85 ? -14.742 -4.125 -0.921 1 67.12 85 THR B C 1
ATOM 1370 O O . THR B 1 85 ? -13.875 -3.256 -0.997 1 67.12 85 THR B O 1
ATOM 1373 N N . SER B 1 86 ? -14.57 -4.32 -2.107 1 50.53 86 SER B N 1
ATOM 1374 C CA . SER B 1 86 ? -15 -3.639 -3.322 1 50.53 86 SER B CA 1
ATOM 1375 C C . SER B 1 86 ? -16.031 -4.465 -4.086 1 50.53 86 SER B C 1
ATOM 1377 O O . SER B 1 86 ? -16.094 -5.684 -3.93 1 50.53 86 SER B O 1
#

Radius of gyration: 15.92 Å; Cα contacts (8 Å, |Δi|>4): 247; chains: 2; bounding box: 30×43×38 Å

Secondary structure (DSSP, 8-state):
------TT-HHHHHHHHHHHHHHHHHHHHHHHHTT--HHHHHHHHT--HHHHHHHHTTS---BHHHHHHHHHHHTS-HHHHHHS--/------TT-HHHHHHHHHHHHHHHHHHHHHHHHTT--HHHHHHHHT--HHHHHHHHTTS---BHHHHHHHHHHHTS-HHHHHHS--

Sequence (172 aa):
MPTRPSQNDPERVAAWELRRREVGERIRMLRTERGLTQEALALRSGVTRNVLIDVELGRRGLLYERLFDIAEVLQVSAGRLMDGTSMPTRPSQNDPERVAAWELRRREVGERIRMLRTERGLTQEALALRSGVTRNVLIDVELGRRGLLYERLFDIAEVLQVSAGRLMDGTS

pLDDT: mean 92.1, std 14.42, range [36.84, 98.81]

Foldseek 3Di:
DPPPPDPVDVVNVVVLLVQLQQLLCLLVVLCVVVPHDLCRLCVQLVHHSVVNVCSNRSNDDDDLVSLCSSCVVSVHHSVCSRPVPD/DPPPPDPVDVVNVVVLLVQLQQLLCLLVVLCVVVVHDLCRLCVQLVHDSVVNVCSNRSNDDDDLVSLCSSCVVSVHHSVCSRPVPD